Protein AF-A0A7C6PJQ1-F1 (afdb_monomer_lite)

pLDDT: mean 84.3, std 18.81, range [40.34, 98.5]

Structure (mmCIF, N/CA/C/O backbone):
data_AF-A0A7C6PJQ1-F1
#
_entry.id   AF-A0A7C6PJQ1-F1
#
loop_
_atom_site.group_PDB
_atom_site.id
_atom_site.type_symbol
_atom_site.label_atom_id
_atom_site.label_alt_id
_atom_site.label_comp_id
_atom_site.label_asym_id
_atom_site.label_entity_id
_atom_site.label_seq_id
_atom_site.pdbx_PDB_ins_code
_atom_site.Cartn_x
_atom_site.Cartn_y
_atom_site.Cartn_z
_atom_site.occupancy
_atom_site.B_iso_or_equiv
_atom_site.auth_seq_id
_atom_site.auth_comp_id
_atom_site.auth_asym_id
_atom_site.auth_atom_id
_atom_site.pdbx_PDB_model_num
ATOM 1 N N . MET A 1 1 ? -5.713 6.982 94.985 1.00 44.8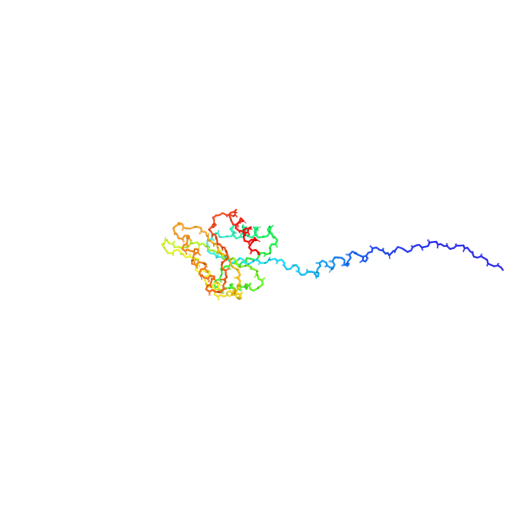8 1 MET A N 1
ATOM 2 C CA . MET A 1 1 ? -5.965 8.081 94.026 1.00 44.88 1 MET A CA 1
ATOM 3 C C . MET A 1 1 ? -4.810 8.119 93.040 1.00 44.88 1 MET A C 1
ATOM 5 O O . MET A 1 1 ? -3.687 8.365 93.451 1.00 44.88 1 MET A O 1
ATOM 9 N N . SER A 1 2 ? -5.055 7.753 91.783 1.00 44.72 2 SER A N 1
ATOM 10 C CA . SER A 1 2 ? -4.035 7.620 90.739 1.00 44.72 2 SER A CA 1
ATOM 11 C C . SER A 1 2 ? -4.568 8.325 89.495 1.00 44.72 2 SER A C 1
ATOM 13 O O . SER A 1 2 ? -5.611 7.925 88.982 1.00 44.72 2 SER A O 1
ATOM 15 N N . PHE A 1 3 ? -3.908 9.398 89.054 1.00 47.34 3 PHE A N 1
ATOM 16 C CA . PHE A 1 3 ? -4.269 10.123 87.835 1.00 47.34 3 PHE A CA 1
ATOM 17 C C . PHE A 1 3 ? -3.093 10.113 86.857 1.00 47.34 3 PHE A C 1
ATOM 19 O O . PHE A 1 3 ? -1.963 10.468 87.191 1.00 47.34 3 PHE A O 1
ATOM 26 N N . ARG A 1 4 ? -3.392 9.601 85.659 1.00 43.22 4 ARG A N 1
ATOM 27 C CA . ARG A 1 4 ? -2.478 9.304 84.554 1.00 43.22 4 ARG A CA 1
ATOM 28 C C . ARG A 1 4 ? -2.084 10.566 83.782 1.00 43.22 4 ARG A C 1
ATOM 30 O O . ARG A 1 4 ? -2.835 11.533 83.716 1.00 43.22 4 ARG A O 1
ATOM 37 N N . ARG A 1 5 ? -0.917 10.480 83.137 1.00 51.53 5 ARG A N 1
ATOM 38 C CA . ARG A 1 5 ? -0.366 11.424 82.149 1.00 51.53 5 ARG A CA 1
ATOM 39 C C . ARG A 1 5 ? -1.276 11.571 80.911 1.00 51.53 5 ARG A C 1
ATOM 41 O O . ARG A 1 5 ? -1.898 10.580 80.525 1.00 51.53 5 ARG A O 1
ATOM 48 N N . PRO A 1 6 ? -1.291 12.737 80.238 1.00 48.56 6 PRO A N 1
ATOM 49 C CA . PRO A 1 6 ? -1.970 12.904 78.957 1.00 48.56 6 PRO A CA 1
ATOM 50 C C . PRO A 1 6 ? -1.186 12.269 77.800 1.00 48.56 6 PRO A C 1
ATOM 52 O O . PRO A 1 6 ? 0.047 12.272 77.767 1.00 48.56 6 PRO A O 1
ATOM 55 N N . GLY A 1 7 ? -1.955 11.692 76.877 1.00 47.38 7 GLY A N 1
ATOM 56 C CA . GLY A 1 7 ? -1.514 10.895 75.743 1.00 47.38 7 GLY A CA 1
ATOM 57 C C . GLY A 1 7 ? -0.981 11.698 74.557 1.00 47.38 7 GLY A C 1
ATOM 58 O O . GLY A 1 7 ? -1.320 12.855 74.321 1.00 47.38 7 GLY A O 1
ATOM 59 N N . ARG A 1 8 ? -0.124 10.992 73.826 1.00 49.03 8 ARG A N 1
ATOM 60 C CA . ARG A 1 8 ? 0.548 11.308 72.569 1.00 49.03 8 ARG A CA 1
ATOM 61 C C . ARG A 1 8 ? -0.485 11.481 71.441 1.00 49.03 8 ARG A C 1
ATOM 63 O O . ARG A 1 8 ? -1.381 10.659 71.295 1.00 49.03 8 ARG A O 1
ATOM 70 N N . ASN A 1 9 ? -0.350 12.553 70.662 1.00 45.00 9 ASN A N 1
ATOM 71 C CA . ASN A 1 9 ? -1.182 12.852 69.497 1.00 45.00 9 ASN A CA 1
ATOM 72 C C . ASN A 1 9 ? -0.608 12.120 68.269 1.00 45.00 9 ASN A C 1
ATOM 74 O O . ASN A 1 9 ? 0.388 12.563 67.700 1.00 45.00 9 ASN A O 1
ATOM 78 N N . GLU A 1 10 ? -1.201 10.989 67.893 1.00 46.59 10 GLU A N 1
ATOM 79 C CA . GLU A 1 10 ? -0.883 10.252 66.666 1.00 46.59 10 GLU A CA 1
ATOM 80 C C . GLU A 1 10 ? -1.950 10.580 65.613 1.00 46.59 10 GLU A C 1
ATOM 82 O O . GLU A 1 10 ? -3.108 10.185 65.733 1.00 46.59 10 GLU A O 1
ATOM 87 N N . ARG A 1 11 ? -1.573 11.339 64.576 1.00 48.84 11 ARG A N 1
ATOM 88 C CA . ARG A 1 11 ? -2.376 11.474 63.351 1.00 48.84 11 ARG A CA 1
ATOM 89 C C . ARG A 1 11 ? -1.972 10.351 62.390 1.00 48.84 11 ARG A C 1
ATOM 91 O O . ARG A 1 11 ? -0.780 10.254 62.097 1.00 48.84 11 ARG A O 1
ATOM 98 N N . PRO A 1 12 ? -2.902 9.550 61.844 1.00 47.03 12 PRO A N 1
ATOM 99 C CA . PRO A 1 12 ? -2.561 8.597 60.800 1.00 47.03 12 PRO A CA 1
ATOM 100 C C . PRO A 1 12 ? -2.411 9.310 59.449 1.00 47.03 12 PRO A C 1
ATOM 102 O O . PRO A 1 12 ? -3.304 10.018 58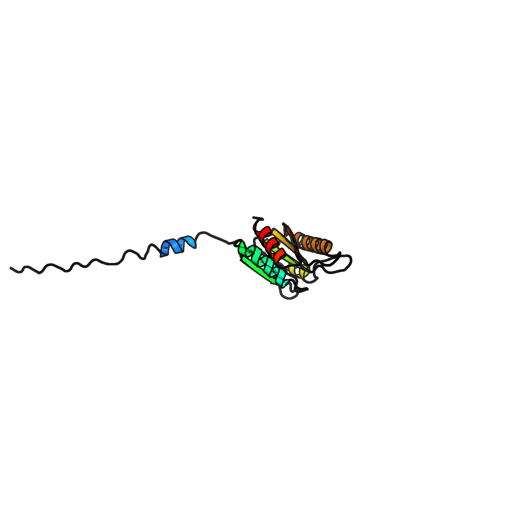.980 1.00 47.03 12 PRO A O 1
ATOM 105 N N . ALA A 1 13 ? -1.253 9.104 58.824 1.00 50.78 13 ALA A N 1
ATOM 106 C CA . ALA A 1 13 ? -1.025 9.325 57.406 1.00 50.78 13 ALA A CA 1
ATOM 107 C C . ALA A 1 13 ? -1.589 8.124 56.638 1.00 50.78 13 ALA A C 1
ATOM 109 O O . ALA A 1 13 ? -1.167 6.996 56.872 1.00 50.78 13 ALA A O 1
ATOM 110 N N . GLY A 1 14 ? -2.535 8.350 55.728 1.00 52.19 14 GLY A N 1
ATOM 111 C CA . GLY A 1 14 ? -3.036 7.257 54.896 1.00 52.19 14 GLY A CA 1
ATOM 112 C C . GLY A 1 14 ? -4.372 7.532 54.234 1.00 52.19 14 GLY A C 1
ATOM 113 O O . GLY A 1 14 ? -5.311 6.796 54.471 1.00 52.19 14 GLY A O 1
ATOM 114 N N . GLN A 1 15 ? -4.472 8.586 53.423 1.00 52.00 15 GLN A N 1
ATOM 115 C CA . GLN A 1 15 ? -5.603 8.789 52.505 1.00 52.00 15 GLN A CA 1
ATOM 116 C C . GLN A 1 15 ? -5.172 9.737 51.375 1.00 52.00 15 GLN A C 1
ATOM 118 O O . GLN A 1 15 ? -5.565 10.899 51.316 1.00 52.00 15 GLN A O 1
ATOM 123 N N . LYS A 1 16 ? -4.266 9.288 50.496 1.00 50.50 16 LYS A N 1
ATOM 124 C CA . LYS A 1 16 ? -4.020 10.007 49.227 1.00 50.50 16 LYS A CA 1
ATOM 125 C C . LYS A 1 16 ? -3.438 9.173 48.083 1.00 50.50 16 LYS A C 1
ATOM 127 O O . LYS A 1 16 ? -2.895 9.745 47.142 1.00 50.50 16 LYS A O 1
ATOM 132 N N . GLN A 1 17 ? -3.543 7.844 48.137 1.00 50.56 17 GLN A N 1
ATOM 133 C CA . GLN A 1 17 ? -2.987 6.969 47.093 1.00 50.56 17 GLN A CA 1
ATOM 134 C C . GLN A 1 17 ? -4.020 6.160 46.297 1.00 50.56 17 GLN A C 1
ATOM 136 O O . GLN A 1 17 ? -3.677 5.667 45.228 1.00 50.56 17 GLN A O 1
ATOM 141 N N . GLU A 1 18 ? -5.289 6.100 46.708 1.00 48.62 18 GLU A N 1
ATOM 142 C CA . GLU A 1 18 ? -6.293 5.300 45.981 1.00 48.62 18 GLU A CA 1
ATOM 143 C C . GLU A 1 18 ? -6.925 6.021 44.778 1.00 48.62 18 GLU A C 1
ATOM 145 O O . GLU A 1 18 ? -7.367 5.372 43.833 1.00 48.62 18 GLU A O 1
ATOM 150 N N . SER A 1 19 ? -6.903 7.357 44.726 1.00 51.31 19 SER A N 1
ATOM 151 C CA . SER A 1 19 ? -7.577 8.100 43.646 1.00 51.31 19 SER A CA 1
ATOM 152 C C . SER A 1 19 ? -6.789 8.193 42.334 1.00 51.31 19 SER A C 1
ATOM 154 O O . SER A 1 19 ? -7.364 8.588 41.326 1.00 51.31 19 SER A O 1
ATOM 156 N N . LYS A 1 20 ? -5.496 7.832 42.299 1.00 51.97 20 LYS A N 1
ATOM 157 C CA . LYS A 1 20 ? -4.715 7.828 41.043 1.00 51.97 20 LYS A CA 1
ATOM 158 C C . LYS A 1 20 ? -4.915 6.543 40.234 1.00 51.97 20 LYS A C 1
ATOM 160 O O . LYS A 1 20 ? -5.079 6.614 39.022 1.00 51.97 20 LYS A O 1
ATOM 165 N N . GLY A 1 21 ? -5.000 5.391 40.903 1.00 44.88 21 GLY A N 1
ATOM 166 C CA . GLY A 1 21 ? -5.134 4.090 40.237 1.00 44.88 21 GLY A CA 1
ATOM 167 C C . GLY A 1 21 ? -6.509 3.827 39.613 1.00 44.88 21 GLY A C 1
ATOM 168 O O . GLY A 1 21 ? -6.609 3.010 38.702 1.00 44.88 21 GLY A O 1
ATOM 169 N N . ALA A 1 22 ? -7.564 4.508 40.071 1.00 51.72 22 ALA A N 1
ATOM 170 C CA . ALA A 1 22 ? -8.907 4.378 39.499 1.00 51.72 22 ALA A CA 1
ATOM 171 C C . ALA A 1 22 ? -9.077 5.190 38.203 1.00 51.72 22 ALA A C 1
ATOM 173 O O . ALA A 1 22 ? -9.723 4.720 37.269 1.00 51.72 22 ALA A O 1
ATOM 174 N N . ILE A 1 23 ? -8.439 6.363 38.117 1.00 53.88 23 ILE A N 1
ATOM 175 C CA . ILE A 1 23 ? -8.491 7.217 36.923 1.00 53.88 23 ILE A CA 1
ATOM 176 C C . ILE A 1 23 ? -7.664 6.580 35.802 1.00 53.88 23 ILE A C 1
ATOM 178 O O . ILE A 1 23 ? -8.147 6.497 34.680 1.00 53.88 23 ILE A O 1
ATOM 182 N N . GLU A 1 24 ? -6.484 6.030 36.115 1.00 50.97 24 GLU A N 1
ATOM 183 C CA . GLU A 1 24 ? -5.623 5.338 35.140 1.00 50.97 24 GLU A CA 1
ATOM 184 C C . GLU A 1 24 ? -6.292 4.079 34.555 1.00 50.97 24 GLU A C 1
ATOM 186 O O . GLU A 1 24 ? -6.218 3.835 33.354 1.00 50.97 24 GLU A O 1
ATOM 191 N N . ARG A 1 25 ? -7.062 3.338 35.366 1.00 48.88 25 ARG A N 1
ATOM 192 C CA . ARG A 1 25 ? -7.818 2.156 34.908 1.00 48.88 25 ARG A CA 1
ATOM 193 C C . ARG A 1 25 ? -9.118 2.488 34.169 1.00 48.88 25 ARG A C 1
ATOM 195 O O . ARG A 1 25 ? -9.658 1.619 33.487 1.00 48.88 25 ARG A O 1
ATOM 202 N N . GLN A 1 26 ? -9.643 3.710 34.295 1.00 45.81 26 GLN A N 1
ATOM 203 C CA . GLN A 1 26 ? -10.806 4.157 33.518 1.00 45.81 26 GLN A CA 1
ATOM 204 C C . GLN A 1 26 ? -10.423 4.688 32.131 1.00 45.81 26 GLN A C 1
ATOM 206 O O . GLN A 1 26 ? -11.268 4.647 31.240 1.00 45.81 26 GLN A O 1
ATOM 211 N N . VAL A 1 27 ? -9.163 5.082 31.902 1.00 49.72 27 VAL A N 1
ATOM 212 C CA . VAL A 1 27 ? -8.675 5.407 30.546 1.00 49.72 27 VAL A CA 1
ATOM 213 C C . VAL A 1 27 ? -8.448 4.146 29.699 1.00 49.72 27 VAL A C 1
ATOM 215 O O . VAL A 1 27 ? -8.549 4.200 28.480 1.00 49.72 27 VAL A O 1
ATOM 218 N N . GLU A 1 28 ? -8.228 2.992 30.334 1.00 45.47 28 GLU A N 1
ATOM 219 C CA . GLU A 1 28 ? -7.990 1.704 29.657 1.00 45.47 28 GLU A CA 1
ATOM 220 C C . GLU A 1 28 ? -9.289 0.965 29.260 1.00 45.47 28 GLU A C 1
ATOM 222 O O . GLU A 1 28 ? -9.261 -0.011 28.514 1.00 45.47 28 GLU A O 1
ATOM 227 N N . LYS A 1 29 ? -10.456 1.430 29.737 1.00 40.34 29 LYS A N 1
ATOM 228 C CA . LYS A 1 29 ? -11.776 0.807 29.499 1.00 40.34 29 LYS A CA 1
ATOM 229 C C . LYS A 1 29 ? -12.722 1.609 28.598 1.00 40.34 29 LYS A C 1
ATOM 231 O O . LYS A 1 29 ? -13.906 1.285 28.518 1.00 40.34 29 LYS A O 1
ATOM 236 N N . ALA A 1 30 ? -12.212 2.600 27.875 1.00 43.44 30 ALA A N 1
ATOM 237 C CA . ALA A 1 30 ? -12.859 3.110 26.671 1.00 43.44 30 ALA A CA 1
ATOM 238 C C . ALA A 1 30 ? -12.119 2.503 25.476 1.00 43.44 30 ALA A C 1
ATOM 240 O O . ALA A 1 30 ? -10.918 2.705 25.340 1.00 43.44 30 ALA A O 1
ATOM 241 N N . GLY A 1 31 ? -12.798 1.713 24.642 1.00 43.06 31 GLY A N 1
ATOM 242 C CA . GLY A 1 31 ? -12.194 1.070 23.476 1.00 43.06 31 GLY A CA 1
ATOM 243 C C . GLY A 1 31 ? -11.693 2.087 22.451 1.00 43.06 31 GLY A C 1
ATOM 244 O O . GLY A 1 31 ? -12.380 2.370 21.476 1.00 43.06 31 GLY A O 1
ATOM 245 N N . VAL A 1 32 ? -10.486 2.614 22.642 1.00 50.44 32 VAL A N 1
ATOM 246 C CA . VAL A 1 32 ? -9.772 3.365 21.611 1.00 50.44 32 VAL A CA 1
ATOM 247 C C . VAL A 1 32 ? -9.050 2.342 20.742 1.00 50.44 32 VAL A C 1
ATOM 249 O O . VAL A 1 32 ? -7.840 2.149 20.828 1.00 50.44 32 VAL A O 1
ATOM 252 N N . GLY A 1 33 ? -9.821 1.619 19.930 1.00 58.22 33 GLY A N 1
ATOM 253 C CA . GLY A 1 33 ? -9.254 0.913 18.790 1.00 58.22 33 GLY A CA 1
ATOM 254 C C . GLY A 1 33 ? -8.758 1.970 17.812 1.00 58.22 33 GLY A C 1
ATOM 255 O O . GLY A 1 33 ? -9.561 2.543 17.082 1.00 58.22 33 GLY A O 1
ATOM 256 N N . GLY A 1 34 ? -7.465 2.302 17.861 1.00 82.50 34 GLY A N 1
ATOM 257 C CA . GLY A 1 34 ? -6.851 3.168 16.856 1.00 82.50 34 GLY A CA 1
ATOM 258 C C . GLY A 1 34 ? -7.039 2.566 15.464 1.00 82.50 34 GLY A C 1
ATOM 259 O O . GLY A 1 34 ? -7.060 1.342 15.329 1.00 82.50 34 GLY A O 1
ATOM 260 N N . LEU A 1 35 ? -7.191 3.416 14.446 1.00 93.44 35 LEU A N 1
ATOM 261 C CA . LEU A 1 35 ? -7.365 2.958 13.068 1.00 93.44 35 LEU A CA 1
ATOM 262 C C . LEU A 1 35 ? -6.139 2.160 12.625 1.00 93.44 35 LEU A C 1
ATOM 264 O O . LEU A 1 35 ? -5.000 2.520 12.934 1.00 93.44 35 LEU A O 1
ATOM 268 N N . LYS A 1 36 ? -6.363 1.070 11.900 1.00 96.25 36 LYS A N 1
ATOM 269 C CA . LYS A 1 36 ? -5.325 0.137 11.477 1.00 96.25 36 LYS A CA 1
ATOM 270 C C . LYS A 1 36 ? -5.249 0.065 9.962 1.00 96.25 36 LYS A C 1
ATOM 272 O O . LYS A 1 36 ? -6.248 -0.169 9.287 1.00 96.25 36 LYS A O 1
ATOM 277 N N . ALA A 1 37 ? -4.040 0.180 9.429 1.00 97.38 37 ALA A N 1
ATOM 278 C CA . ALA A 1 37 ? -3.755 -0.016 8.016 1.00 97.38 37 ALA A CA 1
ATOM 279 C C . ALA A 1 37 ? -2.827 -1.214 7.800 1.00 97.38 37 ALA A C 1
ATOM 281 O O . ALA A 1 37 ? -1.879 -1.420 8.557 1.00 97.38 37 ALA A O 1
ATOM 282 N N . LEU A 1 38 ? -3.081 -1.978 6.741 1.00 97.56 38 LEU A N 1
ATOM 283 C CA . LEU A 1 38 ? -2.185 -3.030 6.266 1.00 97.56 38 LEU A CA 1
ATOM 284 C C . LEU A 1 38 ? -1.603 -2.613 4.919 1.00 97.56 38 LEU A C 1
ATOM 286 O O . LEU A 1 38 ? -2.350 -2.424 3.965 1.00 97.56 38 LEU A O 1
ATOM 290 N N . VAL A 1 39 ? -0.281 -2.513 4.812 1.00 97.81 39 VAL A N 1
ATOM 291 C CA . VAL A 1 39 ? 0.413 -2.245 3.548 1.00 97.81 39 VAL A CA 1
ATOM 292 C C . VAL A 1 39 ? 0.995 -3.542 3.002 1.00 97.81 39 VAL A C 1
ATOM 294 O O . VAL A 1 39 ? 1.987 -4.054 3.516 1.00 97.81 39 VAL A O 1
ATOM 297 N N . ILE A 1 40 ? 0.408 -4.058 1.927 1.00 96.75 40 ILE A N 1
ATOM 298 C CA . ILE A 1 40 ? 0.957 -5.164 1.141 1.00 96.75 40 ILE A CA 1
ATOM 299 C C . ILE A 1 40 ? 1.781 -4.559 0.004 1.00 96.75 40 ILE A C 1
ATOM 301 O O . ILE A 1 40 ? 1.268 -3.750 -0.763 1.00 96.75 40 ILE A O 1
ATOM 305 N N . HIS A 1 41 ? 3.049 -4.923 -0.150 1.00 96.50 41 HIS A N 1
ATOM 306 C CA . HIS A 1 41 ? 3.874 -4.385 -1.236 1.00 96.50 41 HIS A CA 1
ATOM 307 C C . HIS A 1 41 ? 4.636 -5.474 -1.978 1.00 96.50 41 HIS A C 1
ATOM 309 O O . HIS A 1 41 ? 5.051 -6.463 -1.385 1.00 96.50 41 HIS A O 1
ATOM 315 N N . SER A 1 42 ? 4.866 -5.273 -3.273 1.00 94.44 42 SER A N 1
ATOM 316 C CA . SER A 1 42 ? 5.679 -6.186 -4.075 1.00 94.44 42 SER A CA 1
ATOM 317 C C . SER A 1 42 ? 7.085 -6.328 -3.483 1.00 94.44 42 SER A C 1
ATOM 319 O O . SER A 1 42 ? 7.664 -5.367 -2.960 1.00 94.44 42 SER A O 1
ATOM 321 N N . SER A 1 43 ? 7.632 -7.536 -3.581 1.00 91.19 43 SER A N 1
ATOM 322 C CA . SER A 1 43 ? 9.053 -7.818 -3.359 1.00 91.19 43 SER A CA 1
ATOM 323 C C . SER A 1 43 ? 9.918 -7.374 -4.548 1.00 91.19 43 SER A C 1
ATOM 325 O O . SER A 1 43 ? 11.141 -7.279 -4.439 1.00 91.19 43 SER A O 1
ATOM 327 N N . ARG A 1 44 ? 9.288 -7.080 -5.694 1.00 88.38 44 ARG A N 1
ATOM 328 C CA . ARG A 1 44 ? 9.932 -6.548 -6.894 1.00 88.38 44 ARG A CA 1
ATOM 329 C C . ARG A 1 44 ? 10.087 -5.033 -6.795 1.00 88.38 44 ARG A C 1
ATOM 331 O O . ARG A 1 44 ? 9.179 -4.318 -6.382 1.00 88.38 44 ARG A O 1
ATOM 338 N N . GLY A 1 45 ? 11.209 -4.526 -7.301 1.00 85.31 45 GLY A N 1
ATOM 339 C CA . GLY A 1 45 ? 11.482 -3.090 -7.347 1.00 85.31 45 GLY A CA 1
ATOM 340 C C . GLY A 1 45 ? 11.817 -2.489 -5.979 1.00 85.31 45 GLY A C 1
ATOM 341 O O . GLY A 1 45 ? 11.939 -3.178 -4.970 1.00 85.31 45 GLY A O 1
ATOM 342 N N . ARG A 1 46 ? 12.013 -1.167 -5.947 1.00 88.00 46 ARG A N 1
ATOM 343 C CA . ARG A 1 46 ? 12.474 -0.445 -4.752 1.00 88.00 46 ARG A CA 1
ATOM 344 C C . ARG A 1 46 ? 11.322 0.292 -4.067 1.00 88.00 46 ARG A C 1
ATOM 346 O O . ARG A 1 46 ? 11.260 1.518 -4.106 1.00 88.00 46 ARG A O 1
ATOM 353 N N . LEU A 1 47 ? 10.408 -0.459 -3.449 1.00 93.88 47 LEU A N 1
ATOM 354 C CA . LEU A 1 47 ? 9.217 0.106 -2.798 1.00 93.88 47 LEU A CA 1
ATOM 355 C C . LEU A 1 47 ? 9.417 0.466 -1.325 1.00 93.88 47 LEU A C 1
ATOM 357 O O . LEU A 1 47 ? 8.663 1.290 -0.820 1.00 93.88 47 LEU A O 1
ATOM 361 N N . SER A 1 48 ? 10.426 -0.081 -0.642 1.00 95.00 48 SER A N 1
ATOM 362 C CA . SER A 1 48 ? 10.619 0.132 0.803 1.00 95.00 48 SER A CA 1
ATOM 363 C C . SER A 1 48 ? 10.622 1.611 1.223 1.00 95.00 48 SER A C 1
ATOM 365 O O . SER A 1 48 ? 9.932 1.940 2.185 1.00 95.00 48 SER A O 1
ATOM 367 N N . PRO A 1 49 ? 11.292 2.541 0.504 1.00 96.25 49 PRO A N 1
ATOM 368 C CA . PRO A 1 49 ? 11.243 3.963 0.858 1.00 96.25 49 PRO A CA 1
ATOM 369 C C . PRO A 1 49 ? 9.849 4.590 0.710 1.00 96.25 49 PRO A C 1
ATOM 371 O O . PRO A 1 49 ? 9.525 5.543 1.411 1.00 96.25 49 PRO A O 1
ATOM 374 N N . LEU A 1 50 ? 9.028 4.074 -0.208 1.00 97.88 50 LEU A N 1
ATOM 375 C CA . LEU A 1 50 ? 7.660 4.547 -0.425 1.00 97.88 50 LEU A CA 1
ATOM 376 C C . LEU A 1 50 ? 6.714 3.976 0.626 1.00 97.88 50 LEU A C 1
ATOM 378 O O . LEU A 1 50 ? 5.914 4.716 1.182 1.00 97.88 50 LEU A O 1
ATOM 382 N N . VAL A 1 51 ? 6.844 2.687 0.942 1.00 97.81 51 VAL A N 1
ATOM 383 C CA . VAL A 1 51 ? 6.098 2.041 2.031 1.00 97.81 51 VAL A CA 1
ATOM 384 C C . VAL A 1 51 ? 6.353 2.775 3.345 1.00 97.81 51 VAL A C 1
ATOM 386 O O . VAL A 1 51 ? 5.408 3.108 4.049 1.00 97.81 51 VAL A O 1
ATOM 389 N N . GLU A 1 52 ? 7.612 3.112 3.629 1.00 98.06 52 GLU A N 1
ATOM 390 C CA . GLU A 1 52 ? 7.982 3.871 4.822 1.00 98.06 52 GLU A CA 1
ATOM 391 C C . GLU A 1 52 ? 7.409 5.295 4.819 1.00 98.06 52 GLU A C 1
ATOM 393 O O . GLU A 1 52 ? 6.925 5.763 5.846 1.00 98.06 52 GLU A O 1
ATOM 398 N N . GLY A 1 53 ? 7.409 5.983 3.672 1.00 98.19 53 GLY A N 1
ATOM 399 C CA . GLY A 1 53 ? 6.755 7.288 3.550 1.00 98.19 53 GLY A CA 1
ATOM 400 C C . GLY A 1 53 ? 5.258 7.201 3.857 1.00 98.19 53 GLY A C 1
ATOM 401 O O . GLY A 1 53 ? 4.758 7.929 4.709 1.00 98.19 53 GLY A O 1
ATOM 402 N N . VAL A 1 54 ? 4.555 6.250 3.236 1.00 98.19 54 VAL A N 1
ATOM 403 C CA . VAL A 1 54 ? 3.122 6.012 3.468 1.00 98.19 54 VAL A CA 1
ATOM 404 C C . VAL A 1 54 ? 2.843 5.699 4.936 1.00 98.19 54 VAL A C 1
ATOM 406 O O . VAL A 1 54 ? 1.921 6.275 5.517 1.00 98.19 54 VAL A O 1
ATOM 409 N N . ARG A 1 55 ? 3.675 4.845 5.547 1.00 98.19 55 ARG A N 1
ATOM 410 C CA . ARG A 1 55 ? 3.613 4.495 6.968 1.00 98.19 55 ARG A CA 1
ATOM 411 C C . ARG A 1 55 ? 3.670 5.746 7.843 1.00 98.19 55 ARG A C 1
ATOM 413 O O . ARG A 1 55 ? 2.754 5.973 8.626 1.00 98.19 55 ARG A O 1
ATOM 420 N N . ARG A 1 56 ? 4.672 6.609 7.641 1.00 98.12 56 ARG A N 1
ATOM 421 C CA . ARG A 1 56 ? 4.806 7.883 8.373 1.00 98.12 56 ARG A CA 1
ATOM 422 C C . ARG A 1 56 ? 3.593 8.790 8.194 1.00 98.12 56 ARG A C 1
ATOM 424 O O . ARG A 1 56 ? 3.122 9.385 9.161 1.00 98.12 56 ARG A O 1
ATOM 431 N N . GLY A 1 57 ? 3.069 8.883 6.972 1.00 97.31 57 GLY A N 1
ATOM 432 C CA . GLY A 1 57 ? 1.892 9.697 6.675 1.00 97.31 57 GLY A CA 1
ATOM 433 C C . GLY A 1 57 ? 0.660 9.261 7.471 1.00 97.31 57 GLY A C 1
ATOM 434 O O . GLY A 1 57 ? -0.001 10.094 8.090 1.00 97.31 57 GLY A O 1
ATOM 435 N N . LEU A 1 58 ? 0.392 7.956 7.514 1.00 97.06 58 LEU A N 1
ATOM 436 C CA . LEU A 1 58 ? -0.704 7.373 8.293 1.00 97.06 58 LEU A CA 1
ATOM 437 C C . LEU A 1 58 ? -0.469 7.505 9.808 1.00 97.06 58 LEU A C 1
ATOM 439 O O . LEU A 1 58 ? -1.338 7.994 10.530 1.00 97.06 58 LEU A O 1
ATOM 443 N N . GLU A 1 59 ? 0.717 7.136 10.294 1.00 96.31 59 GLU A N 1
ATOM 444 C CA . GLU A 1 59 ? 1.053 7.149 11.727 1.00 96.31 59 GLU A CA 1
ATOM 445 C C . GLU A 1 59 ? 1.055 8.553 12.330 1.00 96.31 59 GLU A C 1
ATOM 447 O O . GLU A 1 59 ? 0.601 8.741 13.457 1.00 96.31 59 GLU A O 1
ATOM 452 N N . SER A 1 60 ? 1.473 9.570 11.566 1.00 95.50 60 SER A N 1
ATOM 453 C CA . SER A 1 60 ? 1.376 10.974 11.996 1.00 95.50 60 SER A CA 1
ATOM 454 C C . SER A 1 60 ? -0.066 11.434 12.266 1.00 95.50 60 SER A C 1
ATOM 456 O O . SER A 1 60 ? -0.271 12.466 12.899 1.00 95.50 60 SER A O 1
ATOM 458 N N . ASN A 1 61 ? -1.061 10.657 11.824 1.00 93.12 61 ASN A N 1
ATOM 459 C CA . ASN A 1 61 ? -2.488 10.873 12.059 1.00 93.12 61 ASN A CA 1
ATOM 460 C C . ASN A 1 61 ? -3.100 9.821 13.009 1.00 93.12 61 ASN A C 1
ATOM 462 O O . ASN A 1 61 ? -4.318 9.653 13.033 1.00 93.12 61 ASN A O 1
ATOM 466 N N . GLY A 1 62 ? -2.278 9.109 13.788 1.00 93.06 62 GLY A N 1
ATOM 467 C CA . GLY A 1 62 ? -2.736 8.186 14.833 1.00 93.06 62 GLY A CA 1
ATOM 468 C C . GLY A 1 62 ? -3.143 6.792 14.349 1.00 93.06 62 GLY A C 1
ATOM 469 O O . GLY A 1 62 ? -3.777 6.055 15.103 1.00 93.06 62 GLY A O 1
ATOM 470 N N . TRP A 1 63 ? -2.794 6.419 13.116 1.00 95.75 63 TRP A N 1
ATOM 471 C CA . TRP A 1 63 ? -3.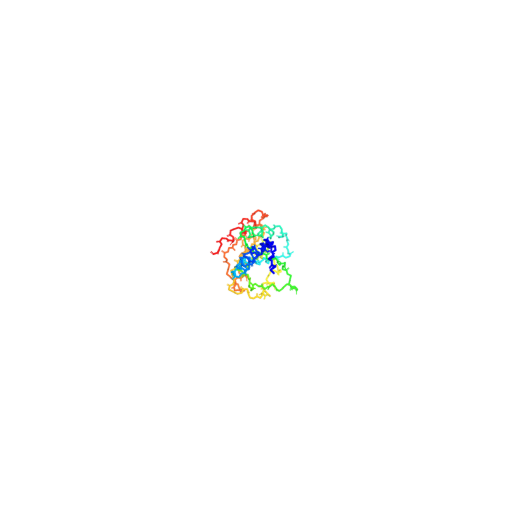004 5.061 12.614 1.00 95.75 63 TRP A CA 1
ATOM 472 C C . TRP A 1 63 ? -1.895 4.119 13.085 1.00 95.75 63 TRP A C 1
ATOM 474 O O . TRP A 1 63 ? -0.736 4.512 13.181 1.00 95.75 63 TRP A O 1
ATOM 484 N N . THR A 1 64 ? -2.232 2.852 13.305 1.00 96.25 64 THR A N 1
ATOM 485 C CA . THR A 1 64 ? -1.252 1.762 13.409 1.00 96.25 64 THR A CA 1
ATOM 486 C C . THR A 1 64 ? -1.088 1.116 12.042 1.00 96.25 64 THR A C 1
ATOM 488 O O . THR A 1 64 ? -2.083 0.790 11.395 1.00 96.25 64 THR A O 1
ATOM 491 N N . VAL A 1 65 ? 0.147 0.925 11.586 1.00 97.19 65 VAL A N 1
ATOM 492 C CA . VAL A 1 65 ? 0.412 0.438 10.230 1.00 97.19 65 VAL A CA 1
ATOM 493 C C . VAL A 1 65 ? 1.269 -0.817 10.274 1.00 97.19 65 VAL A C 1
ATOM 495 O O . VAL A 1 65 ? 2.419 -0.778 10.701 1.00 97.19 65 VAL A O 1
ATOM 498 N N . ASP A 1 66 ? 0.724 -1.910 9.753 1.00 97.00 66 ASP A N 1
ATOM 499 C CA . ASP A 1 66 ? 1.469 -3.142 9.525 1.00 97.00 66 ASP A CA 1
ATOM 500 C C . ASP A 1 66 ? 1.904 -3.231 8.063 1.00 97.00 66 ASP A C 1
ATOM 502 O O . ASP A 1 66 ? 1.212 -2.762 7.157 1.00 97.00 66 ASP A O 1
ATOM 506 N N . THR A 1 67 ? 3.058 -3.849 7.812 1.00 95.81 67 THR A N 1
ATOM 507 C CA . THR A 1 67 ? 3.603 -3.999 6.457 1.00 95.81 67 THR A CA 1
ATOM 508 C C . THR A 1 67 ? 3.896 -5.462 6.157 1.00 95.81 67 THR A C 1
ATOM 510 O O . THR A 1 67 ? 4.384 -6.200 7.012 1.00 95.81 67 THR A O 1
ATOM 513 N N . VAL A 1 68 ? 3.577 -5.894 4.938 1.00 94.62 68 VAL A N 1
ATOM 514 C CA . VAL A 1 68 ? 3.804 -7.259 4.463 1.00 94.62 68 VAL A CA 1
ATOM 515 C C . VAL A 1 68 ? 4.361 -7.215 3.046 1.00 94.62 68 VAL A C 1
ATOM 517 O O . VAL A 1 68 ? 3.738 -6.679 2.129 1.00 94.62 68 VAL A O 1
ATOM 520 N N . ALA A 1 69 ? 5.522 -7.833 2.849 1.00 93.12 69 ALA A N 1
ATOM 521 C CA . ALA A 1 69 ? 6.048 -8.076 1.515 1.00 93.12 69 ALA A CA 1
ATOM 522 C C . ALA A 1 69 ? 5.282 -9.227 0.836 1.00 93.12 69 ALA A C 1
ATOM 524 O O . ALA A 1 69 ? 5.031 -10.284 1.429 1.00 93.12 69 ALA A O 1
ATOM 525 N N . ALA A 1 70 ? 4.921 -9.029 -0.427 1.00 89.50 70 ALA A N 1
ATOM 526 C CA . ALA A 1 70 ? 4.320 -10.045 -1.270 1.00 89.50 70 ALA A CA 1
ATOM 527 C C . ALA A 1 70 ? 5.328 -11.176 -1.498 1.00 89.50 70 ALA A C 1
ATOM 529 O O . ALA A 1 70 ? 6.445 -10.958 -1.961 1.00 89.50 70 ALA A O 1
ATOM 530 N N . ASN A 1 71 ? 4.924 -12.389 -1.142 1.00 84.88 71 ASN A N 1
ATOM 531 C CA . ASN A 1 71 ? 5.680 -13.612 -1.336 1.00 84.88 71 ASN A CA 1
ATOM 532 C C . ASN A 1 71 ? 4.675 -14.696 -1.756 1.00 84.88 71 ASN A C 1
ATOM 534 O O . ASN A 1 71 ? 3.908 -15.182 -0.921 1.00 84.88 71 ASN A O 1
ATOM 538 N N . PRO A 1 72 ? 4.688 -15.113 -3.033 1.00 69.69 72 PRO A N 1
ATOM 539 C CA . PRO A 1 72 ? 3.756 -16.105 -3.552 1.00 69.69 72 PRO A CA 1
ATOM 540 C C . PRO A 1 72 ? 3.822 -17.478 -2.870 1.00 69.69 72 PRO A C 1
ATOM 542 O O . PRO A 1 72 ? 2.895 -18.262 -3.075 1.00 69.69 72 PRO A O 1
ATOM 545 N N . ALA A 1 73 ? 4.884 -17.791 -2.122 1.00 73.25 73 ALA A N 1
ATOM 546 C CA . ALA A 1 73 ? 5.047 -19.064 -1.423 1.00 73.25 73 ALA A CA 1
ATOM 547 C C . ALA A 1 73 ? 4.495 -19.030 0.013 1.00 73.25 73 ALA A C 1
ATOM 549 O O . ALA A 1 73 ? 3.789 -19.957 0.409 1.00 73.25 73 ALA A O 1
ATOM 550 N N . ASP A 1 74 ? 4.746 -17.948 0.758 1.00 69.31 74 ASP A N 1
ATOM 551 C CA . ASP A 1 74 ? 4.593 -17.973 2.220 1.00 69.31 74 ASP A CA 1
ATOM 552 C C . ASP A 1 74 ? 3.639 -16.926 2.794 1.00 69.31 74 ASP A C 1
ATOM 554 O O . ASP A 1 74 ? 3.020 -17.179 3.833 1.00 69.31 74 ASP A O 1
ATOM 558 N N . SER A 1 75 ? 3.471 -15.755 2.166 1.00 71.00 75 SER A N 1
ATOM 559 C CA . SER A 1 75 ? 2.639 -14.722 2.782 1.00 71.00 75 SER A CA 1
ATOM 560 C C . SER A 1 75 ? 1.151 -14.986 2.556 1.00 71.00 75 SER A C 1
ATOM 562 O O . SER A 1 75 ? 0.651 -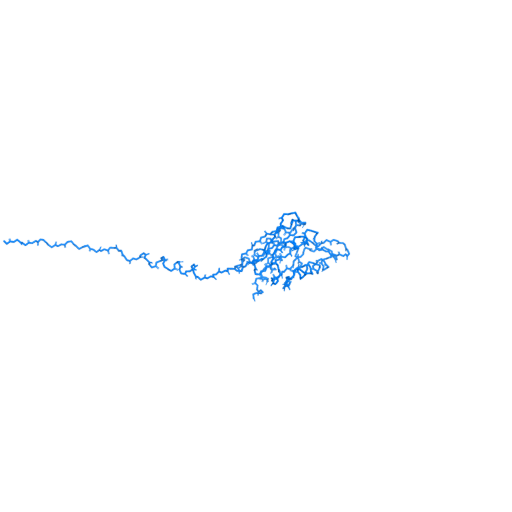15.129 1.440 1.00 71.00 75 SER A O 1
ATOM 564 N N . ARG A 1 76 ? 0.416 -15.046 3.671 1.00 82.62 76 ARG A N 1
ATOM 565 C CA . ARG A 1 76 ? -1.051 -15.118 3.723 1.00 82.62 76 ARG A CA 1
ATOM 566 C C . ARG A 1 76 ? -1.565 -13.956 4.567 1.00 82.62 76 ARG A C 1
ATOM 568 O O . ARG A 1 76 ? -1.940 -14.179 5.724 1.00 82.62 76 ARG A O 1
ATOM 575 N N . PRO A 1 77 ? -1.518 -12.718 4.039 1.00 87.50 77 PRO A N 1
ATOM 576 C CA . PRO A 1 77 ? -1.973 -11.558 4.788 1.00 87.50 77 PRO A CA 1
ATOM 577 C C . PRO A 1 77 ? -3.424 -11.760 5.234 1.00 87.50 77 PRO A C 1
ATOM 579 O O . PRO A 1 77 ? -4.218 -12.428 4.565 1.00 87.50 77 PRO A O 1
ATOM 582 N N . ILE A 1 78 ? -3.769 -11.219 6.394 1.00 91.81 78 ILE A N 1
ATOM 583 C CA . ILE A 1 78 ? -5.135 -11.253 6.909 1.00 91.81 78 ILE A CA 1
ATOM 584 C C . ILE A 1 78 ? -5.587 -9.806 6.977 1.00 91.81 78 ILE A C 1
ATOM 586 O O . ILE A 1 78 ? -5.111 -9.064 7.824 1.00 91.81 78 ILE A O 1
ATOM 590 N N . ALA A 1 79 ? -6.483 -9.410 6.081 1.00 91.81 79 ALA A N 1
ATOM 591 C CA . ALA A 1 79 ? -7.003 -8.047 6.041 1.00 91.81 79 ALA A CA 1
ATOM 592 C C . ALA A 1 79 ? -8.074 -7.798 7.119 1.00 91.81 79 ALA A C 1
ATOM 594 O O . ALA A 1 79 ? -8.327 -6.663 7.511 1.00 91.81 79 ALA A O 1
ATOM 595 N N . GLY A 1 80 ? -8.675 -8.863 7.658 1.00 88.62 80 GLY A N 1
ATOM 596 C CA . GLY A 1 80 ? -9.651 -8.754 8.738 1.00 88.62 80 GLY A CA 1
ATOM 597 C C . GLY A 1 80 ? -9.060 -8.104 9.993 1.00 88.62 80 GLY A C 1
ATOM 598 O O . GLY A 1 80 ? -8.114 -8.633 10.572 1.00 88.62 80 GLY A O 1
ATOM 599 N N . GLY A 1 81 ? -9.666 -7.003 10.440 1.00 90.81 81 GLY A N 1
ATOM 600 C CA . GLY A 1 81 ? -9.190 -6.214 11.583 1.00 90.81 81 GLY A CA 1
ATOM 601 C C . GLY A 1 81 ? -8.317 -5.013 11.202 1.00 90.81 81 GLY A C 1
ATOM 602 O O . GLY A 1 81 ? -7.703 -4.427 12.094 1.00 90.81 81 GLY A O 1
ATOM 603 N N . TYR A 1 82 ? -8.255 -4.677 9.911 1.00 95.75 82 TYR A N 1
ATOM 604 C CA . TYR A 1 82 ? -7.755 -3.404 9.398 1.00 95.75 82 TYR A CA 1
ATOM 605 C C . TYR A 1 82 ? -8.911 -2.591 8.812 1.00 95.75 82 TYR A C 1
ATOM 607 O O . TYR A 1 82 ? -9.845 -3.155 8.241 1.00 95.75 82 TYR A O 1
ATOM 615 N N . ASP A 1 83 ? -8.823 -1.271 8.932 1.00 95.75 83 ASP A N 1
ATOM 616 C CA . ASP A 1 83 ? -9.788 -0.322 8.372 1.00 95.75 83 ASP A CA 1
ATOM 617 C C . ASP A 1 83 ? -9.495 -0.031 6.895 1.00 95.75 83 ASP A C 1
ATOM 619 O O . ASP A 1 83 ? -10.402 0.262 6.113 1.00 95.75 83 ASP A O 1
ATOM 623 N N . ILE A 1 84 ? -8.220 -0.138 6.500 1.00 96.50 84 ILE A N 1
ATOM 624 C CA . ILE A 1 84 ? -7.785 0.020 5.113 1.00 96.50 84 ILE A CA 1
ATOM 625 C C . ILE A 1 84 ? -6.640 -0.933 4.749 1.00 96.50 84 ILE A C 1
ATOM 627 O O . ILE A 1 84 ? -5.717 -1.163 5.535 1.00 96.50 84 ILE A O 1
ATOM 631 N N . VAL A 1 85 ? -6.671 -1.455 3.522 1.00 97.62 85 VAL A N 1
ATOM 632 C CA . VAL A 1 85 ? -5.565 -2.216 2.921 1.00 97.62 85 VAL A CA 1
ATOM 633 C C . VAL A 1 85 ? -4.945 -1.420 1.782 1.00 97.62 85 VAL A C 1
ATOM 635 O O . VAL A 1 85 ? -5.606 -1.072 0.808 1.00 97.62 85 VAL A O 1
ATOM 638 N N . LEU A 1 86 ? -3.651 -1.151 1.869 1.00 98.06 86 LEU A N 1
ATOM 639 C CA . LEU A 1 86 ? -2.894 -0.496 0.817 1.00 98.06 86 LEU A CA 1
ATOM 640 C C . LEU A 1 86 ? -2.102 -1.543 0.050 1.00 98.06 86 LEU A C 1
ATOM 642 O O . LEU A 1 86 ? -1.433 -2.375 0.661 1.00 98.06 86 LEU A O 1
ATOM 646 N N . VAL A 1 87 ? -2.125 -1.472 -1.279 1.00 98.00 87 VAL A N 1
ATOM 647 C CA . VAL A 1 87 ? -1.325 -2.358 -2.127 1.00 98.00 87 VAL A CA 1
ATOM 648 C C . VAL A 1 87 ? -0.365 -1.552 -2.985 1.00 98.00 87 VAL A C 1
ATOM 650 O O . VAL A 1 87 ? -0.777 -0.668 -3.736 1.00 98.00 87 VAL A O 1
ATOM 653 N N . GLY A 1 88 ? 0.923 -1.866 -2.865 1.00 97.38 88 GLY A N 1
ATOM 654 C CA . GLY A 1 88 ? 2.016 -1.227 -3.587 1.00 97.38 88 GLY A CA 1
ATOM 655 C C . GLY A 1 88 ? 2.665 -2.148 -4.612 1.00 97.38 88 GLY A C 1
ATOM 656 O O . GLY A 1 88 ? 3.048 -3.268 -4.280 1.00 97.38 88 GLY A O 1
ATOM 657 N N . SER A 1 89 ? 2.877 -1.673 -5.838 1.00 96.75 89 SER A N 1
ATOM 658 C CA . SER A 1 89 ? 3.572 -2.442 -6.881 1.00 96.75 89 SER A CA 1
ATOM 659 C C . SER A 1 89 ? 4.467 -1.570 -7.761 1.00 96.75 89 SER A C 1
ATOM 661 O O . SER A 1 89 ? 4.089 -0.443 -8.063 1.00 96.75 89 SER A O 1
ATOM 663 N N . PRO A 1 90 ? 5.605 -2.052 -8.289 1.00 94.50 90 PRO A N 1
ATOM 664 C CA . PRO A 1 90 ? 6.190 -1.384 -9.440 1.00 94.50 90 PRO A CA 1
ATOM 665 C C . PRO A 1 90 ? 5.271 -1.536 -10.659 1.00 94.50 90 PRO A C 1
ATOM 667 O O . PRO A 1 90 ? 4.580 -2.550 -10.795 1.00 94.50 90 PRO A O 1
ATOM 670 N N . ALA A 1 91 ? 5.256 -0.541 -11.546 1.00 92.25 91 ALA A N 1
ATOM 671 C CA . ALA A 1 91 ? 4.678 -0.706 -12.874 1.00 92.25 91 ALA A CA 1
ATOM 672 C C . ALA A 1 91 ? 5.658 -1.496 -13.756 1.00 92.25 91 ALA A C 1
ATOM 674 O O . ALA A 1 91 ? 6.820 -1.111 -13.890 1.00 92.25 91 ALA A O 1
ATOM 675 N N . LEU A 1 92 ? 5.195 -2.601 -14.340 1.00 89.44 92 LEU A N 1
ATOM 676 C CA . LEU A 1 92 ? 5.985 -3.462 -15.223 1.00 89.44 92 LEU A CA 1
ATOM 677 C C . LEU A 1 92 ? 5.419 -3.472 -16.645 1.00 89.44 92 LEU A C 1
ATOM 679 O O . LEU A 1 92 ? 4.214 -3.322 -16.839 1.00 89.44 92 LEU A O 1
ATOM 683 N N . GLY A 1 93 ? 6.283 -3.743 -17.626 1.00 82.12 93 GLY A N 1
ATOM 684 C CA . GLY A 1 93 ? 5.927 -3.866 -19.042 1.00 82.12 93 GLY A CA 1
ATOM 685 C C . GLY A 1 93 ? 6.105 -2.568 -19.835 1.00 82.12 93 GLY A C 1
ATOM 686 O O . GLY A 1 93 ? 6.199 -1.482 -19.274 1.00 82.12 93 GLY A O 1
ATOM 687 N N . PHE A 1 94 ? 6.166 -2.688 -21.165 1.00 67.00 94 PHE A N 1
ATOM 688 C CA . PHE A 1 94 ? 6.417 -1.550 -22.061 1.00 67.00 94 PHE A CA 1
ATOM 689 C C . PHE A 1 94 ? 5.139 -0.965 -22.688 1.00 67.00 94 PHE A C 1
ATOM 691 O O . PHE A 1 94 ? 5.042 0.247 -22.833 1.00 67.00 94 PHE A O 1
ATOM 698 N N . TRP A 1 95 ? 4.162 -1.808 -23.048 1.00 60.34 95 TRP A N 1
ATOM 699 C CA . TRP A 1 95 ? 2.946 -1.395 -23.781 1.00 60.34 95 TRP A CA 1
ATOM 700 C C . TRP A 1 95 ? 1.643 -1.746 -23.048 1.00 60.34 95 TRP A C 1
ATOM 702 O O . TRP A 1 95 ? 0.655 -1.026 -23.152 1.00 60.34 95 TRP A O 1
ATOM 712 N N . HIS A 1 96 ? 1.640 -2.822 -22.257 1.00 78.50 96 HIS A N 1
ATOM 713 C CA . HIS A 1 96 ? 0.496 -3.243 -21.450 1.00 78.50 96 HIS A CA 1
ATOM 714 C C . HIS A 1 96 ? 0.918 -3.317 -19.984 1.00 78.50 96 HIS A C 1
ATOM 716 O O . HIS A 1 96 ? 1.233 -4.388 -19.464 1.00 78.50 96 HIS A O 1
ATOM 722 N N . GLY A 1 97 ? 1.016 -2.142 -19.364 1.00 85.56 97 GLY A N 1
ATOM 723 C CA . GLY A 1 97 ? 1.475 -1.993 -17.993 1.00 85.56 97 GLY A CA 1
ATOM 724 C C . GLY A 1 97 ? 0.645 -2.811 -17.016 1.00 85.56 97 GLY A C 1
ATOM 725 O O . GLY A 1 97 ? -0.584 -2.789 -17.069 1.00 85.56 97 GLY A O 1
ATOM 726 N N . ARG A 1 98 ? 1.317 -3.538 -16.126 1.00 92.94 98 ARG A N 1
ATOM 727 C CA . ARG A 1 98 ? 0.683 -4.341 -15.076 1.00 92.94 98 ARG A CA 1
ATOM 728 C C . ARG A 1 98 ? 1.412 -4.170 -13.752 1.00 92.94 98 ARG A C 1
ATOM 730 O O . ARG A 1 98 ? 2.566 -3.743 -13.709 1.00 92.94 98 ARG A O 1
ATOM 737 N N . ALA A 1 99 ? 0.707 -4.511 -12.681 1.00 92.56 99 ALA A N 1
ATOM 738 C CA . ALA A 1 99 ? 1.325 -4.754 -11.385 1.00 92.56 99 ALA A CA 1
ATOM 739 C C . ALA A 1 99 ? 2.298 -5.946 -11.467 1.00 92.56 99 ALA A C 1
ATOM 741 O O . ALA A 1 99 ? 2.236 -6.749 -12.402 1.00 92.56 99 ALA A O 1
ATOM 742 N N . ALA A 1 100 ? 3.185 -6.052 -10.484 1.00 93.06 100 ALA A N 1
ATOM 743 C CA . ALA A 1 100 ? 4.131 -7.140 -10.352 1.00 93.06 100 ALA A CA 1
ATOM 744 C C . ALA A 1 100 ? 3.423 -8.488 -10.186 1.00 93.06 100 ALA A C 1
ATOM 746 O O . ALA A 1 100 ? 2.324 -8.587 -9.636 1.00 93.06 100 ALA A O 1
ATOM 747 N N . ASP A 1 101 ? 4.084 -9.523 -10.694 1.00 92.38 101 ASP A N 1
ATOM 748 C CA . ASP A 1 101 ? 3.594 -10.898 -10.773 1.00 92.38 101 ASP A CA 1
ATOM 749 C C . ASP A 1 101 ? 3.379 -11.552 -9.401 1.00 92.38 101 ASP A C 1
ATOM 751 O O . ASP A 1 101 ? 2.626 -12.516 -9.285 1.00 92.38 101 ASP A O 1
ATOM 755 N N . ASP A 1 102 ? 3.989 -11.006 -8.351 1.00 92.94 102 ASP A N 1
ATOM 756 C CA . ASP A 1 102 ? 3.841 -11.464 -6.973 1.00 92.94 102 ASP A CA 1
ATOM 757 C C . ASP A 1 102 ? 2.599 -10.912 -6.254 1.00 92.94 102 ASP A C 1
ATOM 759 O O . ASP A 1 102 ? 2.167 -11.487 -5.249 1.00 92.94 102 ASP A O 1
ATOM 763 N N . ILE A 1 103 ? 1.980 -9.846 -6.769 1.00 94.88 103 ILE A N 1
ATOM 764 C CA . ILE A 1 103 ? 0.830 -9.199 -6.125 1.00 94.88 103 ILE A CA 1
ATOM 765 C C . ILE A 1 103 ? -0.435 -10.039 -6.246 1.00 94.88 103 ILE A C 1
ATOM 767 O O . ILE A 1 103 ? -1.059 -10.351 -5.235 1.00 94.88 103 ILE A O 1
ATOM 771 N N . GLU A 1 104 ? -0.822 -10.428 -7.460 1.00 94.12 104 GLU A N 1
ATOM 772 C CA . GLU A 1 104 ? -2.073 -11.163 -7.679 1.00 94.12 104 GLU A CA 1
ATOM 773 C C . GLU A 1 104 ? -2.134 -12.483 -6.880 1.00 94.12 104 GLU A C 1
ATOM 775 O O . GLU A 1 104 ? -3.128 -12.701 -6.180 1.00 94.12 104 GLU A O 1
ATOM 780 N N . PRO A 1 105 ? -1.095 -13.343 -6.883 1.00 93.69 105 PRO A N 1
ATOM 781 C CA . PRO A 1 105 ? -1.085 -14.551 -6.060 1.00 93.69 105 PRO A CA 1
ATOM 782 C C . PRO A 1 105 ? -1.129 -14.271 -4.554 1.00 93.69 105 PRO A C 1
ATOM 784 O O . PRO A 1 105 ? -1.601 -15.117 -3.793 1.00 93.69 105 PRO A O 1
ATOM 787 N N . THR A 1 106 ? -0.621 -13.119 -4.107 1.00 94.06 106 THR A N 1
ATOM 788 C CA . THR A 1 106 ? -0.680 -12.707 -2.697 1.00 94.06 106 THR A CA 1
ATOM 789 C C . THR A 1 106 ? -2.091 -12.247 -2.330 1.00 94.06 106 THR A C 1
ATOM 791 O O . THR A 1 106 ? -2.622 -12.677 -1.308 1.00 94.06 106 THR A O 1
ATOM 794 N N . LEU A 1 107 ? -2.737 -11.438 -3.179 1.00 93.50 107 LEU A N 1
ATOM 795 C CA . LEU A 1 107 ? -4.103 -10.951 -2.953 1.00 93.50 107 LEU A CA 1
ATOM 796 C C . LEU A 1 107 ? -5.129 -12.085 -2.945 1.00 93.50 107 LEU A C 1
ATOM 798 O O . LEU A 1 107 ? -5.927 -12.149 -2.019 1.00 93.50 107 LEU A O 1
ATOM 802 N N . ARG A 1 108 ? -5.031 -13.049 -3.870 1.00 92.75 108 ARG A N 1
ATOM 803 C CA . ARG A 1 108 ? -5.900 -14.245 -3.884 1.00 92.75 108 ARG A CA 1
ATOM 804 C C . ARG A 1 108 ? -5.815 -15.085 -2.605 1.00 92.75 108 ARG A C 1
ATOM 806 O O . ARG A 1 108 ? -6.709 -15.869 -2.305 1.00 92.75 108 ARG A O 1
ATOM 813 N N . ARG A 1 109 ? -4.702 -14.985 -1.872 1.00 91.19 109 ARG A N 1
ATOM 814 C CA . ARG A 1 109 ? -4.484 -15.679 -0.592 1.00 91.19 109 ARG A CA 1
ATOM 815 C C . ARG A 1 109 ? -4.750 -14.786 0.616 1.00 91.19 109 ARG A C 1
ATOM 817 O O . ARG A 1 109 ? -4.705 -15.277 1.747 1.00 91.19 109 ARG A O 1
ATOM 824 N N . CYS A 1 110 ? -5.002 -13.499 0.391 1.00 91.62 110 CYS A N 1
ATOM 825 C CA . CYS A 1 110 ? -5.322 -12.548 1.436 1.00 91.62 110 CYS A CA 1
ATOM 826 C C . CYS A 1 110 ? -6.698 -12.890 2.006 1.00 91.62 110 CYS A C 1
ATOM 828 O O . CYS A 1 110 ? -7.705 -12.905 1.302 1.00 91.62 110 CYS A O 1
ATOM 830 N N . ARG A 1 111 ? -6.752 -13.207 3.298 1.00 91.75 111 ARG A N 1
ATOM 831 C CA . ARG A 1 111 ? -8.005 -13.617 3.938 1.00 91.75 111 ARG A CA 1
ATOM 832 C C . ARG A 1 111 ? -8.788 -12.398 4.399 1.00 91.75 111 ARG A C 1
ATOM 834 O O . ARG A 1 111 ? -8.213 -11.498 5.011 1.00 91.75 111 ARG A O 1
ATOM 841 N N . ARG A 1 112 ? -10.114 -12.452 4.219 1.00 92.44 112 ARG A N 1
ATOM 842 C CA . ARG A 1 112 ? -11.074 -11.427 4.669 1.00 92.44 112 ARG A CA 1
ATOM 843 C C . ARG A 1 112 ? -10.812 -10.048 4.052 1.00 92.44 112 ARG A C 1
ATOM 845 O O . ARG A 1 112 ? -10.894 -9.060 4.762 1.00 92.44 112 ARG A O 1
ATOM 852 N N . LEU A 1 113 ? -10.439 -10.002 2.774 1.00 93.81 113 LEU A N 1
ATOM 853 C CA . LEU A 1 113 ? -10.246 -8.751 2.032 1.00 93.81 113 LEU A CA 1
ATOM 854 C C . LEU A 1 113 ? -11.576 -8.151 1.540 1.00 93.81 113 LEU A C 1
ATOM 856 O O . LEU A 1 113 ? -11.695 -6.935 1.409 1.00 93.81 113 LEU A O 1
ATOM 860 N N . GLU A 1 114 ? -12.577 -9.001 1.316 1.00 95.00 114 GLU A N 1
ATOM 861 C CA . GLU A 1 114 ? -13.915 -8.597 0.894 1.00 95.00 114 GLU A CA 1
ATOM 862 C C . GLU A 1 114 ? -14.542 -7.583 1.861 1.00 95.00 114 GLU A C 1
ATOM 864 O O . GLU A 1 114 ? -14.507 -7.750 3.083 1.00 95.00 114 GLU A O 1
ATOM 869 N N . GLY A 1 115 ? -15.124 -6.525 1.300 1.00 94.62 115 GLY A N 1
ATOM 870 C CA . GLY A 1 115 ? -15.803 -5.470 2.041 1.00 94.62 115 GLY A CA 1
ATOM 871 C C . GLY A 1 115 ? -14.880 -4.406 2.642 1.00 94.62 115 GLY A C 1
ATOM 872 O O . GLY A 1 115 ? -15.374 -3.423 3.196 1.00 94.62 115 GLY A O 1
ATOM 873 N N . ILE A 1 116 ? -13.556 -4.569 2.543 1.00 95.50 116 ILE A N 1
ATOM 874 C CA . ILE A 1 116 ? -12.580 -3.659 3.157 1.00 95.50 116 ILE A CA 1
ATOM 875 C C . ILE A 1 116 ? -12.226 -2.513 2.205 1.00 95.50 116 ILE A C 1
ATOM 877 O O . ILE A 1 116 ? -12.061 -2.708 0.999 1.00 95.50 116 ILE A O 1
ATOM 881 N N . SER A 1 117 ? -12.087 -1.299 2.746 1.00 97.12 117 SER A N 1
ATOM 882 C CA . SER A 1 117 ? -11.572 -0.156 1.988 1.00 97.12 117 SER A CA 1
ATOM 883 C C . SER A 1 117 ? -10.120 -0.402 1.581 1.00 97.12 117 SER A C 1
ATOM 885 O O . SER A 1 117 ? -9.302 -0.861 2.373 1.00 97.12 117 SER A O 1
ATOM 887 N N . ALA A 1 118 ? -9.768 -0.056 0.352 1.00 97.81 118 ALA A N 1
ATOM 888 C CA . ALA A 1 118 ? -8.431 -0.255 -0.170 1.00 97.81 118 ALA A CA 1
ATOM 889 C C . ALA A 1 118 ? -7.871 0.998 -0.831 1.00 97.81 118 ALA A C 1
ATOM 891 O O . ALA A 1 118 ? -8.605 1.882 -1.268 1.00 97.81 118 ALA A O 1
ATOM 892 N N . ALA A 1 119 ? -6.550 1.052 -0.935 1.00 98.19 119 ALA A N 1
ATOM 893 C CA . ALA A 1 119 ? -5.860 2.030 -1.754 1.00 98.19 119 ALA A CA 1
ATOM 894 C C . ALA A 1 119 ? -4.748 1.365 -2.563 1.00 98.19 119 ALA A C 1
ATOM 896 O O . ALA A 1 119 ? -4.138 0.389 -2.127 1.00 98.19 119 ALA A O 1
ATOM 897 N N . ALA A 1 120 ? -4.471 1.902 -3.746 1.00 98.31 120 ALA A N 1
ATOM 898 C CA . ALA A 1 120 ? -3.461 1.354 -4.645 1.00 98.31 120 ALA A CA 1
ATOM 899 C C . ALA A 1 120 ? -2.354 2.374 -4.900 1.00 98.31 120 ALA A C 1
ATOM 901 O O . ALA A 1 120 ? -2.627 3.543 -5.165 1.00 98.31 120 ALA A O 1
ATOM 902 N N . PHE A 1 121 ? -1.096 1.949 -4.898 1.00 98.19 121 PHE A N 1
ATOM 903 C CA . PHE A 1 121 ? -0.027 2.801 -5.399 1.00 98.19 121 PHE A CA 1
ATOM 904 C C . PHE A 1 121 ? 0.961 2.055 -6.279 1.00 98.19 121 PHE A C 1
ATOM 906 O O . PHE A 1 121 ? 1.254 0.877 -6.069 1.00 98.19 121 PHE A O 1
ATOM 913 N N . VAL A 1 122 ? 1.499 2.766 -7.271 1.00 97.12 122 VAL A N 1
ATOM 914 C CA . VAL A 1 122 ? 2.542 2.228 -8.145 1.00 97.12 122 VAL A CA 1
ATOM 915 C C . VAL A 1 122 ? 3.741 3.150 -8.278 1.00 97.12 122 VAL A C 1
ATOM 917 O O . VAL A 1 122 ? 3.602 4.371 -8.198 1.00 97.12 122 VAL A O 1
ATOM 920 N N . THR A 1 123 ? 4.921 2.581 -8.531 1.00 95.25 123 THR A N 1
ATOM 921 C CA . THR A 1 123 ? 6.058 3.380 -9.013 1.00 95.25 123 THR A CA 1
ATOM 922 C C . THR A 1 123 ? 5.891 3.672 -10.503 1.00 95.25 123 THR A C 1
ATOM 924 O O . THR A 1 123 ? 5.509 2.763 -11.246 1.00 95.25 123 THR A O 1
ATOM 927 N N . PRO A 1 124 ? 6.202 4.890 -10.978 1.00 90.44 124 PRO A N 1
ATOM 928 C CA . PRO A 1 124 ? 6.084 5.213 -12.393 1.00 90.44 124 PRO A CA 1
ATOM 929 C C . PRO A 1 124 ? 7.034 4.375 -13.253 1.00 90.44 124 PRO A C 1
ATOM 931 O O . PRO A 1 124 ? 8.180 4.131 -12.879 1.00 90.44 124 PRO A O 1
ATOM 934 N N . HIS A 1 125 ? 6.559 3.983 -14.434 1.00 86.31 125 HIS A N 1
ATOM 935 C CA . HIS A 1 125 ? 7.359 3.350 -15.477 1.00 86.31 125 HIS A CA 1
ATOM 936 C C . HIS A 1 125 ? 6.876 3.807 -16.856 1.00 86.31 125 HIS A C 1
ATOM 938 O O . HIS A 1 125 ? 5.931 3.240 -17.408 1.00 86.31 125 HIS A O 1
ATOM 944 N N . ALA A 1 126 ? 7.549 4.808 -17.435 1.00 83.69 126 ALA A N 1
ATOM 945 C CA . ALA A 1 126 ? 7.273 5.340 -18.775 1.00 83.69 126 ALA A CA 1
ATOM 946 C C . ALA A 1 126 ? 5.753 5.420 -19.077 1.00 83.69 126 ALA A C 1
ATOM 948 O O . ALA A 1 126 ? 4.987 5.981 -18.290 1.00 83.69 126 ALA A O 1
ATOM 949 N N . PHE A 1 127 ? 5.307 4.798 -20.172 1.00 80.38 127 PHE A N 1
ATOM 950 C CA . PHE A 1 127 ? 3.908 4.766 -20.617 1.00 80.38 127 PHE A CA 1
ATOM 951 C C . PHE A 1 127 ? 3.040 3.688 -19.931 1.00 80.38 127 PHE A C 1
ATOM 953 O O . PHE A 1 127 ? 1.831 3.637 -20.145 1.00 80.38 127 PHE A O 1
ATOM 960 N N . ALA A 1 128 ? 3.624 2.835 -19.085 1.00 86.69 128 ALA A N 1
ATOM 961 C CA . ALA A 1 128 ? 2.954 1.696 -18.451 1.00 86.69 128 ALA A CA 1
ATOM 962 C C . ALA A 1 128 ? 2.291 2.029 -17.099 1.00 86.69 128 ALA A C 1
ATOM 964 O O . ALA A 1 128 ? 1.534 1.228 -16.557 1.00 86.69 128 ALA A O 1
ATOM 965 N N . THR A 1 129 ? 2.548 3.215 -16.545 1.00 91.62 129 THR A N 1
ATOM 966 C CA . THR A 1 129 ? 2.122 3.585 -15.186 1.00 91.62 129 THR A CA 1
ATOM 967 C C . THR A 1 129 ? 0.607 3.510 -14.982 1.00 91.62 129 THR A C 1
ATOM 969 O O . THR A 1 129 ? 0.130 2.880 -14.041 1.00 91.62 129 THR A O 1
ATOM 972 N N . GLN A 1 130 ? -0.172 4.132 -15.873 1.00 92.19 130 GLN A N 1
ATOM 973 C CA . GLN A 1 130 ? -1.626 4.194 -15.706 1.00 92.19 130 GLN A CA 1
ATOM 974 C C . GLN A 1 130 ? -2.298 2.830 -15.893 1.00 92.19 130 GLN A C 1
ATOM 976 O O . GLN A 1 130 ? -3.255 2.516 -15.189 1.00 92.19 130 GLN A O 1
ATOM 981 N N . SER A 1 131 ? -1.817 2.018 -16.838 1.00 93.25 131 SER A N 1
ATOM 982 C CA . SER A 1 131 ? -2.330 0.662 -17.048 1.00 93.25 131 SER A CA 1
ATOM 983 C C . SER A 1 131 ? -1.983 -0.248 -15.874 1.00 93.25 131 SER A C 1
ATOM 985 O O . SER A 1 131 ? -2.864 -0.963 -15.406 1.00 93.25 131 SER A O 1
ATOM 987 N N . ALA A 1 132 ? -0.774 -0.134 -15.315 1.00 94.75 132 ALA A N 1
ATOM 988 C CA . ALA A 1 132 ? -0.390 -0.868 -14.114 1.00 94.75 132 ALA A CA 1
ATOM 989 C C . ALA A 1 132 ? -1.253 -0.497 -12.902 1.00 94.75 132 ALA A C 1
ATOM 991 O O . ALA A 1 132 ? -1.693 -1.385 -12.173 1.00 94.75 132 ALA A O 1
ATOM 992 N N . LEU A 1 133 ? -1.547 0.794 -12.716 1.00 96.12 133 LEU A N 1
ATOM 993 C CA . LEU A 1 133 ? -2.410 1.249 -11.630 1.00 96.12 133 LEU A CA 1
ATOM 994 C C . LEU A 1 133 ? -3.847 0.741 -11.795 1.00 96.12 133 LEU A C 1
ATOM 996 O O . LEU A 1 133 ? -4.408 0.196 -10.850 1.00 96.12 133 LEU A O 1
ATOM 1000 N N . ARG A 1 134 ? -4.420 0.834 -13.005 1.00 96.19 134 ARG A N 1
ATOM 1001 C CA . ARG A 1 134 ? -5.747 0.262 -13.309 1.00 96.19 134 ARG A CA 1
ATOM 1002 C C . ARG A 1 134 ? -5.792 -1.244 -13.087 1.00 96.19 134 ARG A C 1
ATOM 1004 O O . ARG A 1 134 ? -6.749 -1.738 -12.506 1.00 96.19 134 ARG A O 1
ATOM 1011 N N . HIS A 1 135 ? -4.753 -1.960 -13.510 1.00 96.44 135 HIS A N 1
ATOM 1012 C CA . HIS A 1 135 ? -4.635 -3.393 -13.272 1.00 96.44 135 HIS A CA 1
ATOM 1013 C C . HIS A 1 135 ? -4.613 -3.709 -11.773 1.00 96.44 135 HIS A C 1
ATOM 1015 O O . HIS A 1 135 ? -5.321 -4.603 -11.327 1.00 96.44 135 HIS A O 1
ATOM 1021 N N . LEU A 1 136 ? -3.846 -2.952 -10.983 1.00 97.25 136 LEU A N 1
ATOM 1022 C CA . LEU A 1 136 ? -3.765 -3.143 -9.537 1.00 97.25 136 LEU A CA 1
ATOM 1023 C C . LEU A 1 136 ? -5.106 -2.895 -8.830 1.00 97.25 136 LEU A C 1
ATOM 1025 O O . LEU A 1 136 ? -5.493 -3.676 -7.965 1.00 97.25 136 LEU A O 1
ATOM 1029 N N . MET A 1 137 ? -5.825 -1.841 -9.222 1.00 98.00 137 MET A N 1
ATOM 1030 C CA . MET A 1 137 ? -7.162 -1.550 -8.693 1.00 98.00 137 MET A CA 1
ATOM 1031 C C . MET A 1 137 ? -8.161 -2.652 -9.055 1.00 98.00 137 MET A C 1
ATOM 1033 O O . MET A 1 137 ? -8.861 -3.145 -8.178 1.00 98.00 137 MET A O 1
ATOM 1037 N N . ALA A 1 138 ? -8.152 -3.115 -10.308 1.00 97.81 138 ALA A N 1
ATOM 1038 C CA . ALA A 1 138 ? -9.016 -4.207 -10.747 1.00 97.81 138 ALA A CA 1
ATOM 1039 C C . ALA A 1 138 ? -8.753 -5.510 -9.973 1.00 97.81 138 ALA A C 1
ATOM 1041 O O . ALA A 1 138 ? -9.691 -6.241 -9.669 1.00 97.81 138 ALA A O 1
ATOM 1042 N N . LEU A 1 139 ? -7.493 -5.803 -9.624 1.00 96.94 139 LEU A N 1
ATOM 1043 C CA . LEU A 1 139 ? -7.166 -6.949 -8.771 1.00 96.94 139 LEU A CA 1
ATOM 1044 C C . LEU A 1 139 ? -7.784 -6.808 -7.375 1.00 96.94 139 LEU A C 1
ATOM 1046 O O . LEU A 1 139 ? -8.368 -7.765 -6.887 1.00 96.94 139 LEU A O 1
ATOM 1050 N N . LEU A 1 140 ? -7.679 -5.634 -6.748 1.00 97.56 140 LEU A N 1
ATOM 1051 C CA . LEU A 1 140 ? -8.270 -5.369 -5.431 1.00 97.56 140 LEU A CA 1
ATOM 1052 C C . LEU A 1 140 ? -9.795 -5.526 -5.437 1.00 97.56 140 LEU A C 1
ATOM 1054 O O . LEU A 1 140 ? -10.345 -6.224 -4.587 1.00 97.56 140 LEU A O 1
ATOM 1058 N N . GLU A 1 141 ? -10.462 -4.910 -6.411 1.00 97.44 141 GLU A N 1
ATOM 1059 C CA . GLU A 1 141 ? -11.922 -4.959 -6.545 1.00 97.44 141 GLU A CA 1
ATOM 1060 C C . GLU A 1 141 ? -12.422 -6.372 -6.844 1.00 97.44 141 GLU A C 1
ATOM 1062 O O . GLU A 1 141 ? -13.448 -6.794 -6.312 1.00 97.44 141 GLU A O 1
ATOM 1067 N N . ARG A 1 142 ? -11.671 -7.146 -7.636 1.00 97.06 142 ARG A N 1
ATOM 1068 C CA . ARG A 1 142 ? -11.995 -8.550 -7.916 1.00 97.06 142 ARG A CA 1
ATOM 1069 C C . ARG A 1 142 ? -11.971 -9.421 -6.661 1.00 97.06 142 ARG A C 1
ATOM 1071 O O . ARG A 1 142 ? -12.778 -10.338 -6.562 1.00 97.06 142 ARG A O 1
ATOM 1078 N N . GLU A 1 143 ? -11.079 -9.141 -5.711 1.00 95.31 143 GLU A N 1
ATOM 1079 C CA . GLU A 1 143 ? -11.050 -9.825 -4.408 1.00 95.31 143 GLU A CA 1
ATOM 1080 C C . GLU A 1 143 ? -12.029 -9.199 -3.383 1.00 95.31 143 GLU A C 1
ATOM 1082 O O . GLU A 1 143 ? -11.987 -9.521 -2.194 1.00 95.31 143 GLU A O 1
ATOM 1087 N N . GLY A 1 144 ? -12.917 -8.302 -3.832 1.00 94.94 144 GLY A N 1
ATOM 1088 C CA . GLY A 1 144 ? -14.018 -7.742 -3.047 1.00 94.94 144 GLY A CA 1
ATOM 1089 C C . GLY A 1 144 ? -13.678 -6.492 -2.231 1.00 94.94 144 GLY A C 1
ATOM 1090 O O . GLY A 1 144 ? -14.503 -6.072 -1.420 1.00 94.94 144 GLY A O 1
ATOM 1091 N N . ALA A 1 145 ? -12.495 -5.898 -2.403 1.00 97.31 145 ALA A N 1
ATOM 1092 C CA . ALA A 1 145 ? -12.135 -4.651 -1.728 1.00 97.31 145 ALA A CA 1
ATOM 1093 C C . ALA A 1 145 ? -12.709 -3.415 -2.444 1.00 97.31 145 ALA A C 1
ATOM 1095 O O . ALA A 1 145 ? -12.904 -3.412 -3.657 1.00 97.31 145 ALA A O 1
ATOM 1096 N N . PHE A 1 146 ? -12.906 -2.319 -1.710 1.00 96.88 146 PHE A N 1
ATOM 1097 C CA . PHE A 1 146 ? -13.379 -1.048 -2.265 1.00 96.88 146 PHE A CA 1
ATOM 1098 C C . PHE A 1 146 ? -12.231 -0.059 -2.417 1.00 96.88 146 PHE A C 1
ATOM 1100 O O . PHE A 1 146 ? -11.798 0.538 -1.431 1.00 96.88 146 PHE A O 1
ATOM 1107 N N . VAL A 1 147 ? -11.746 0.163 -3.637 1.00 97.69 147 VAL A N 1
ATOM 1108 C CA . VAL A 1 147 ? -10.675 1.139 -3.869 1.00 97.69 147 VAL A CA 1
ATOM 1109 C C . VAL A 1 147 ? -11.195 2.560 -3.609 1.00 97.69 147 VAL A C 1
ATOM 1111 O O . VAL A 1 147 ? -12.102 3.040 -4.284 1.00 97.69 147 VAL A O 1
ATOM 1114 N N . ARG A 1 148 ? -10.628 3.239 -2.607 1.00 97.50 148 ARG A N 1
ATOM 1115 C CA . ARG A 1 148 ? -11.006 4.598 -2.180 1.00 97.50 148 ARG A CA 1
ATOM 1116 C C . ARG A 1 148 ? -10.090 5.684 -2.727 1.00 97.50 148 ARG A C 1
ATOM 1118 O O . ARG A 1 148 ? -10.538 6.805 -2.935 1.00 97.50 148 ARG A O 1
ATOM 1125 N N . ASP A 1 149 ? -8.817 5.368 -2.936 1.00 97.81 149 ASP A N 1
ATOM 1126 C CA . ASP A 1 149 ? -7.819 6.305 -3.450 1.00 97.81 149 ASP A CA 1
ATOM 1127 C C . ASP A 1 149 ? -6.681 5.527 -4.119 1.00 97.81 149 ASP A C 1
ATOM 1129 O O . ASP A 1 149 ? -6.466 4.334 -3.874 1.00 97.81 149 ASP A O 1
ATOM 1133 N N . PHE A 1 150 ? -5.943 6.209 -4.981 1.00 98.06 150 PHE A N 1
ATOM 1134 C CA . PHE A 1 150 ? -4.811 5.651 -5.684 1.00 98.06 150 PHE A CA 1
ATOM 1135 C C . PHE A 1 150 ? -3.762 6.713 -6.008 1.00 98.06 150 PHE A C 1
ATOM 1137 O O . PHE A 1 150 ? -4.057 7.900 -6.163 1.00 98.06 150 PHE A O 1
ATOM 1144 N N . ALA A 1 151 ? -2.508 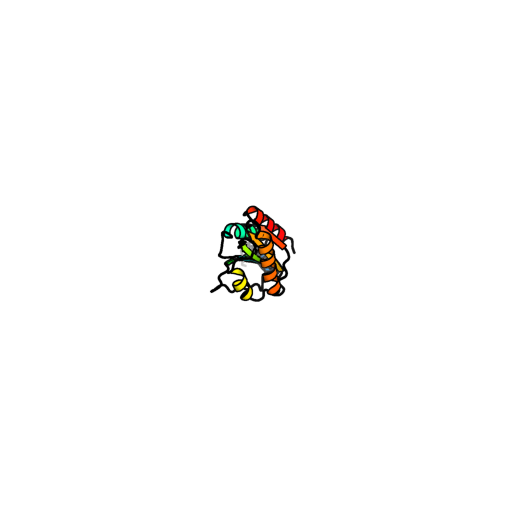6.289 -6.152 1.00 97.75 151 ALA A N 1
ATOM 1145 C CA . ALA A 1 151 ? -1.426 7.204 -6.487 1.00 97.75 151 ALA A CA 1
ATOM 1146 C C . ALA A 1 151 ? -0.326 6.569 -7.337 1.00 97.75 151 ALA A C 1
ATOM 1148 O O . ALA A 1 151 ? -0.041 5.376 -7.285 1.00 97.75 151 ALA A O 1
ATOM 1149 N N . THR A 1 152 ? 0.351 7.417 -8.104 1.00 97.12 152 THR A N 1
ATOM 1150 C CA . THR A 1 152 ? 1.689 7.116 -8.613 1.00 97.12 152 THR A CA 1
ATOM 1151 C C . THR A 1 152 ? 2.692 7.790 -7.690 1.00 97.12 152 THR A C 1
ATOM 1153 O O . THR A 1 152 ? 2.600 8.997 -7.479 1.00 97.12 152 THR A O 1
ATOM 1156 N N . LEU A 1 153 ? 3.631 7.024 -7.141 1.00 97.06 153 LEU A N 1
ATOM 1157 C CA . LEU A 1 153 ? 4.582 7.493 -6.138 1.00 97.06 153 LEU A CA 1
ATOM 1158 C C . LEU A 1 153 ? 6.009 7.254 -6.629 1.00 97.06 153 LEU A C 1
ATOM 1160 O O . LEU A 1 153 ? 6.410 6.117 -6.873 1.00 97.06 153 LEU A O 1
ATOM 1164 N N . SER A 1 154 ? 6.787 8.325 -6.767 1.00 94.62 154 SER A N 1
ATOM 1165 C CA . SER A 1 154 ? 8.206 8.256 -7.134 1.00 94.62 154 SER A CA 1
ATOM 1166 C C . SER A 1 154 ? 9.142 8.622 -5.989 1.00 94.62 154 SER A C 1
ATOM 1168 O O . SER A 1 154 ? 10.327 8.299 -6.053 1.00 94.62 154 SER A O 1
ATOM 1170 N N . THR A 1 155 ? 8.645 9.301 -4.950 1.00 97.19 155 THR A N 1
ATOM 1171 C CA . THR A 1 155 ? 9.471 9.768 -3.827 1.00 97.19 155 THR A CA 1
ATOM 1172 C C . THR A 1 155 ? 8.849 9.450 -2.463 1.00 97.19 155 THR A C 1
ATOM 1174 O O . THR A 1 155 ? 7.622 9.396 -2.347 1.00 97.19 155 THR A O 1
ATOM 1177 N N . PRO A 1 156 ? 9.667 9.293 -1.401 1.00 97.31 156 PRO A N 1
ATOM 1178 C CA . PRO A 1 156 ? 9.167 9.097 -0.038 1.00 97.31 156 PRO A CA 1
ATOM 1179 C C . PRO A 1 156 ? 8.250 10.227 0.446 1.00 97.31 156 PRO A C 1
ATOM 1181 O O . PRO A 1 156 ? 7.257 9.962 1.108 1.00 97.31 156 PRO A O 1
ATOM 1184 N N . HIS A 1 157 ? 8.536 11.476 0.062 1.00 97.62 157 HIS A N 1
ATOM 1185 C CA . HIS A 1 157 ? 7.698 12.627 0.409 1.00 97.62 157 HIS A CA 1
ATOM 1186 C C . HIS A 1 157 ? 6.298 12.529 -0.216 1.00 97.62 157 HIS A C 1
ATOM 1188 O O . HIS A 1 157 ? 5.301 12.752 0.458 1.00 97.62 157 HIS A O 1
ATOM 1194 N N . GLN A 1 158 ? 6.196 12.151 -1.498 1.00 98.06 158 GLN A N 1
ATOM 1195 C CA . GLN A 1 158 ? 4.890 11.909 -2.127 1.00 98.06 158 GLN A CA 1
ATOM 1196 C C . GLN A 1 158 ? 4.132 10.775 -1.433 1.00 98.06 158 GLN A C 1
ATOM 1198 O O . GLN A 1 158 ? 2.920 10.856 -1.264 1.00 98.06 158 GLN A O 1
ATOM 1203 N N . ALA A 1 159 ? 4.850 9.725 -1.033 1.00 98.19 159 ALA A N 1
ATOM 1204 C CA . ALA A 1 159 ? 4.297 8.616 -0.270 1.00 98.19 159 ALA A CA 1
ATOM 1205 C C . ALA A 1 159 ? 3.754 9.063 1.098 1.00 98.19 159 ALA A C 1
ATOM 1207 O O . ALA A 1 159 ? 2.663 8.652 1.484 1.00 98.19 159 ALA A O 1
ATOM 1208 N N . GLU A 1 160 ? 4.464 9.944 1.799 1.00 98.50 160 GLU A N 1
ATOM 1209 C CA . GLU A 1 160 ? 4.002 10.520 3.063 1.00 98.50 160 GLU A CA 1
ATOM 1210 C C . GLU A 1 160 ? 2.736 11.360 2.890 1.00 98.50 160 GLU A C 1
ATOM 1212 O O . GLU A 1 160 ? 1.759 11.161 3.612 1.00 98.50 160 GLU A O 1
ATOM 1217 N N . GLU A 1 161 ? 2.702 12.238 1.887 1.00 98.31 161 GLU A N 1
ATOM 1218 C CA . GLU A 1 161 ? 1.510 13.033 1.582 1.00 98.31 161 GLU A CA 1
ATOM 1219 C C . GLU A 1 161 ? 0.321 12.157 1.169 1.00 98.31 161 GLU A C 1
ATOM 1221 O O . GLU A 1 161 ? -0.818 12.426 1.558 1.00 98.31 161 GLU A O 1
ATOM 1226 N N . PHE A 1 162 ? 0.575 11.066 0.443 1.00 98.38 162 PHE A N 1
ATOM 1227 C CA . PHE A 1 162 ? -0.445 10.068 0.137 1.00 98.38 162 PHE A CA 1
ATOM 1228 C C . PHE A 1 162 ? -0.984 9.403 1.410 1.00 98.38 162 PHE A C 1
ATOM 1230 O O . PHE A 1 162 ? -2.197 9.361 1.599 1.00 98.38 162 PHE A O 1
ATOM 1237 N N . GLY A 1 163 ? -0.115 8.977 2.333 1.00 97.75 163 GLY A N 1
ATOM 1238 C CA . GLY A 1 163 ? -0.531 8.434 3.632 1.00 97.75 163 GLY A CA 1
ATOM 1239 C C . GLY A 1 163 ? -1.371 9.423 4.453 1.00 97.75 163 GLY A C 1
ATOM 1240 O O . GLY A 1 163 ? -2.421 9.056 4.980 1.00 97.75 163 GLY A O 1
ATOM 1241 N N . LYS A 1 164 ? -0.978 10.704 4.492 1.00 97.50 164 LYS A N 1
ATOM 1242 C CA . LYS A 1 164 ? -1.754 11.771 5.157 1.00 97.50 164 LYS A CA 1
ATOM 1243 C C . LYS A 1 164 ? -3.115 11.993 4.506 1.00 97.50 164 LYS A C 1
ATOM 1245 O O . LYS A 1 164 ? -4.077 12.311 5.203 1.00 97.50 164 LYS A O 1
ATOM 1250 N N . ARG A 1 165 ? -3.207 11.875 3.178 1.00 97.06 165 ARG A N 1
ATOM 1251 C CA . ARG A 1 165 ? -4.473 11.986 2.44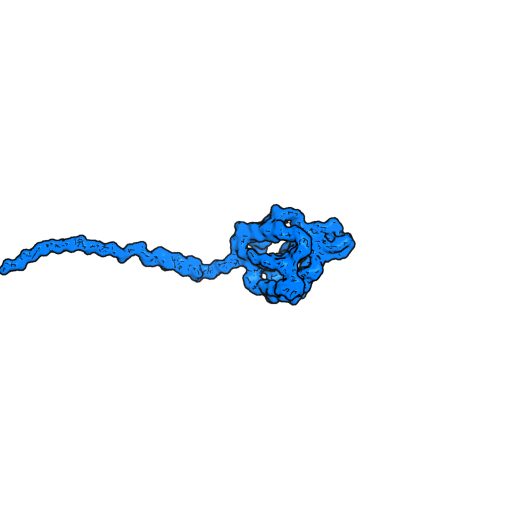5 1.00 97.06 165 ARG A CA 1
ATOM 1252 C C . ARG A 1 165 ? -5.403 10.823 2.782 1.00 97.06 165 ARG A C 1
ATOM 1254 O O . ARG A 1 165 ? -6.560 11.071 3.106 1.00 97.06 165 ARG A O 1
ATOM 1261 N N . LEU A 1 166 ? -4.882 9.596 2.797 1.00 96.56 166 LEU A N 1
ATOM 1262 C CA . LEU A 1 166 ? -5.635 8.395 3.171 1.00 96.56 166 LEU A CA 1
ATOM 1263 C C . LEU A 1 166 ? -6.184 8.468 4.597 1.00 96.56 166 LEU A C 1
ATOM 1265 O O . LEU A 1 166 ? -7.338 8.122 4.823 1.00 96.56 166 LEU A O 1
ATOM 1269 N N . ALA A 1 167 ? -5.404 8.995 5.542 1.00 94.50 167 ALA A N 1
ATOM 1270 C CA . ALA A 1 167 ? -5.842 9.159 6.927 1.00 94.50 167 ALA A CA 1
ATOM 1271 C C . ALA A 1 167 ? -7.087 10.057 7.088 1.00 94.50 167 ALA A C 1
ATOM 1273 O O . ALA A 1 167 ? -7.751 10.011 8.123 1.00 94.50 167 ALA A O 1
ATOM 1274 N N . ARG A 1 168 ? -7.415 10.877 6.078 1.00 92.50 168 ARG A N 1
ATOM 1275 C CA . ARG A 1 168 ? -8.591 11.763 6.072 1.00 92.50 168 ARG A CA 1
ATOM 1276 C C . ARG A 1 168 ? -9.845 11.110 5.494 1.00 92.50 168 ARG A C 1
ATOM 1278 O O . ARG A 1 168 ? -10.900 11.721 5.599 1.00 92.50 168 ARG A O 1
ATOM 1285 N N . LEU A 1 169 ? -9.749 9.909 4.919 1.00 85.56 169 LEU A N 1
ATOM 1286 C CA . LEU A 1 169 ? -10.869 9.181 4.296 1.00 85.56 169 LEU A CA 1
ATOM 1287 C C . LEU A 1 169 ? -11.829 8.522 5.305 1.00 85.56 169 LEU A C 1
ATOM 1289 O O . LEU A 1 169 ? -12.602 7.647 4.923 1.00 85.56 169 LEU A O 1
ATOM 1293 N N . ARG A 1 170 ? -11.745 8.921 6.577 1.00 65.31 170 ARG A N 1
ATOM 1294 C CA . ARG A 1 170 ? -12.651 8.503 7.650 1.00 65.31 170 ARG A CA 1
ATOM 1295 C C . ARG A 1 170 ? -14.114 8.820 7.339 1.00 65.31 170 ARG A C 1
ATOM 1297 O O . ARG A 1 170 ? -14.370 9.889 6.738 1.00 65.31 170 ARG A O 1
#

Secondary structure (DSSP, 8-state):
---PPPPP--PPP--SSHHHHHHHHHHTTS-----EEEEEE-SSSS-HHHHHHHHHHHHTTT-EEEEEE--TTT---B-TT-SEEEEEEE-B-SSS-B--TTHHHHHTT-BT-TT-EEEEEEE--GGGHHHHHHHHHHHHHHTT-EEEEEEE--SHHHHHHHHHHHTT--

Foldseek 3Di:
DDDDDDDDDDDDDDPDPPVVVVVVVVVVPPPPPFAEEEEEEEPPDDCVLLLVLLCLLQVVLRYHYHYHYQDLPDDQAECPSHQEYEYEAEFDDDAQTAGDPSRLSNLVSHHPLAPHEYEYEYEDDPPRRVNHRVRNVVSSVVSHYHYDYYYHDHGSNVSSVVSNVVNPPD

Radius of gyration: 26.63 Å; chains: 1; bounding box: 28×32×118 Å

Sequence (170 aa):
MSFRRPGRNERPAGQKQESKGAIERQVEKAGVGGLKALVIHSSRGRLSPLVEGVRRGLESNGWTVDTVAANPADSRPIAGGYDIVLVGSPALGFWHGRAADDIEPTLRRCRRLEGISAAAFVTPHAFATQSALRHLMALLEREGAFVRDFATLSTPHQAEEFGKRLARLR